Protein AF-A0AAW0E585-F1 (afdb_monomer_lite)

Secondary structure (DSSP, 8-state):
--PPPPP-TT-SS-SSS-THHHHH-GGGGT-----PPPPHHHHHHHHHT-SS-HHHHH--S-HHHHHHHHHHHHHTT-----TTTHHHHHHH--

Structure (mmCIF, N/CA/C/O backbone):
data_AF-A0AAW0E585-F1
#
_entry.id   AF-A0AAW0E585-F1
#
loop_
_atom_site.group_PDB
_atom_site.id
_atom_site.type_symbol
_atom_site.label_atom_id
_atom_site.label_alt_id
_atom_site.label_comp_id
_atom_site.label_asym_id
_atom_site.label_entity_id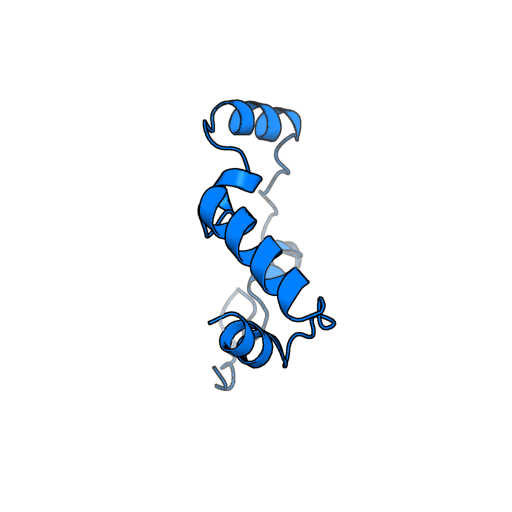
_atom_site.label_seq_id
_atom_site.pdbx_PDB_ins_code
_atom_site.Cartn_x
_atom_site.Cartn_y
_atom_site.Cartn_z
_atom_site.occupancy
_atom_site.B_iso_or_equiv
_atom_site.auth_seq_id
_atom_site.auth_comp_id
_atom_site.auth_asym_id
_atom_site.auth_atom_id
_atom_site.pdbx_PDB_model_num
ATOM 1 N N . ASN A 1 1 ? -12.451 -8.059 -15.685 1.00 50.28 1 ASN A N 1
ATOM 2 C CA . ASN A 1 1 ? -11.142 -8.258 -16.343 1.00 50.28 1 ASN A CA 1
ATOM 3 C C . ASN A 1 1 ? -10.934 -9.749 -16.635 1.00 50.28 1 ASN A C 1
ATOM 5 O O . ASN A 1 1 ? -10.122 -10.384 -15.985 1.00 50.28 1 ASN A O 1
ATOM 9 N N . ASN A 1 2 ? -11.746 -10.340 -17.524 1.00 58.28 2 ASN A N 1
ATOM 10 C CA . ASN A 1 2 ? -11.747 -11.793 -17.788 1.00 58.28 2 ASN A CA 1
ATOM 11 C C . ASN A 1 2 ? -11.852 -12.087 -19.299 1.00 58.28 2 ASN A C 1
ATOM 13 O O . ASN A 1 2 ? -12.533 -13.010 -19.738 1.00 58.28 2 ASN A O 1
ATOM 17 N N . HIS A 1 3 ? -11.244 -11.221 -20.113 1.00 70.19 3 HIS A N 1
ATOM 18 C CA . HIS A 1 3 ? -11.242 -11.364 -21.565 1.00 70.19 3 HIS A CA 1
ATOM 19 C C . HIS A 1 3 ? -10.007 -12.145 -22.009 1.00 70.19 3 HIS A C 1
ATOM 21 O O . HIS A 1 3 ? -8.899 -11.912 -21.527 1.00 70.19 3 HIS A O 1
ATOM 27 N N . ARG A 1 4 ? -10.199 -13.064 -22.959 1.00 75.19 4 ARG A N 1
ATOM 28 C CA . ARG A 1 4 ? -9.111 -13.826 -23.576 1.00 75.19 4 ARG A CA 1
ATOM 29 C C . ARG A 1 4 ? -8.195 -12.875 -24.348 1.00 75.19 4 ARG A C 1
ATOM 31 O O . ARG A 1 4 ? -8.649 -12.196 -25.268 1.00 75.19 4 ARG A O 1
ATOM 38 N N . ILE A 1 5 ? -6.907 -12.857 -24.006 1.00 73.69 5 ILE A N 1
ATOM 39 C CA . ILE A 1 5 ? -5.926 -12.015 -24.697 1.00 73.69 5 ILE A CA 1
ATOM 40 C C . ILE A 1 5 ? -5.754 -12.521 -26.135 1.00 73.69 5 ILE A C 1
ATOM 42 O O . ILE A 1 5 ? -5.452 -13.694 -26.368 1.00 73.69 5 ILE A O 1
ATOM 46 N N . ARG A 1 6 ? -5.970 -11.636 -27.113 1.00 77.31 6 ARG A N 1
ATOM 47 C CA . ARG A 1 6 ? -5.839 -11.956 -28.537 1.00 77.31 6 ARG A CA 1
ATOM 48 C C . ARG A 1 6 ? -4.368 -11.900 -28.953 1.00 77.31 6 ARG A C 1
ATOM 50 O O . ARG A 1 6 ? -3.702 -10.877 -28.804 1.00 77.31 6 ARG A O 1
ATOM 57 N N . LEU A 1 7 ? -3.862 -12.999 -29.503 1.00 79.50 7 LEU A N 1
ATOM 58 C CA . LEU A 1 7 ? -2.519 -13.046 -30.076 1.00 79.50 7 LEU A CA 1
ATOM 59 C C . LEU A 1 7 ? -2.510 -12.344 -31.440 1.00 79.50 7 LEU A C 1
ATOM 61 O O . LEU A 1 7 ? -3.420 -12.534 -32.246 1.00 79.50 7 LEU A O 1
ATOM 65 N N . GLN A 1 8 ? -1.478 -11.543 -31.690 1.00 81.62 8 GLN A N 1
ATOM 66 C CA . GLN A 1 8 ? -1.221 -10.897 -32.977 1.00 81.62 8 GLN A CA 1
ATOM 67 C C . GLN A 1 8 ? 0.103 -11.456 -33.489 1.00 81.62 8 GLN A C 1
ATOM 69 O O . GLN A 1 8 ? 1.119 -11.285 -32.819 1.00 81.62 8 GLN A O 1
ATOM 74 N N . LYS A 1 9 ? 0.066 -12.180 -34.612 1.00 76.06 9 LYS A N 1
ATOM 75 C CA . LYS A 1 9 ? 1.219 -12.936 -35.126 1.00 76.06 9 LYS A CA 1
ATOM 76 C C . LYS A 1 9 ? 2.290 -12.044 -35.754 1.00 76.06 9 LYS A C 1
ATOM 78 O O . LYS A 1 9 ? 3.464 -12.358 -35.633 1.00 76.06 9 LYS A O 1
ATOM 83 N N . ASP A 1 10 ? 1.888 -10.922 -36.344 1.00 81.38 10 ASP A N 1
ATOM 84 C CA . ASP A 1 10 ? 2.776 -10.086 -37.165 1.00 81.38 10 ASP A CA 1
ATOM 85 C C . ASP A 1 10 ? 3.403 -8.917 -36.392 1.00 81.38 10 ASP A C 1
ATOM 87 O O . ASP A 1 10 ? 3.954 -7.992 -36.984 1.00 81.38 10 ASP A O 1
ATOM 91 N N . LYS A 1 11 ? 3.287 -8.913 -35.058 1.00 82.56 11 LYS A N 1
ATOM 92 C CA . LYS A 1 11 ? 3.819 -7.831 -34.229 1.00 82.56 11 LYS A CA 1
ATOM 93 C C . LYS A 1 11 ? 5.207 -8.208 -33.700 1.00 82.56 11 LYS A C 1
ATOM 95 O O . LYS A 1 11 ? 5.422 -9.328 -33.252 1.00 82.56 11 LYS A O 1
ATOM 100 N N . VAL A 1 12 ? 6.117 -7.236 -33.707 1.00 77.19 12 VAL A N 1
ATOM 101 C CA . VAL A 1 12 ? 7.518 -7.399 -33.269 1.00 77.19 12 VAL A CA 1
ATOM 102 C C . VAL A 1 12 ? 7.621 -7.750 -31.778 1.00 77.19 12 VAL A C 1
ATOM 104 O O . VAL A 1 12 ? 8.489 -8.508 -31.360 1.00 77.19 12 VAL A O 1
ATOM 107 N N . LEU A 1 13 ? 6.712 -7.210 -30.965 1.00 83.00 13 LEU A N 1
ATOM 108 C CA . LEU A 1 13 ? 6.682 -7.407 -29.516 1.00 83.00 13 LEU A CA 1
ATOM 109 C C . LEU A 1 13 ? 5.835 -8.633 -29.117 1.00 83.00 13 LEU A C 1
ATOM 111 O O . LEU A 1 13 ? 4.951 -9.054 -29.858 1.00 83.00 13 LEU A O 1
ATOM 115 N N . PRO A 1 14 ? 6.012 -9.212 -27.923 1.00 81.44 14 PRO A N 1
ATOM 116 C CA . PRO A 1 14 ? 5.226 -10.362 -27.486 1.00 81.44 14 PRO A CA 1
ATOM 117 C C . PRO A 1 14 ? 3.743 -10.005 -27.292 1.00 81.44 14 PRO A C 1
ATOM 119 O O . PRO A 1 14 ? 3.389 -8.962 -26.734 1.00 81.44 14 PRO A O 1
ATOM 122 N N . SER A 1 15 ? 2.836 -10.869 -27.762 1.00 81.62 15 SER A N 1
ATOM 123 C CA . SER A 1 15 ? 1.390 -10.774 -27.490 1.00 81.62 15 SER A CA 1
ATOM 124 C C . SER A 1 15 ? 0.956 -11.851 -26.514 1.00 81.62 15 SER A C 1
ATOM 126 O O . SER A 1 15 ? 1.429 -12.975 -26.612 1.00 81.62 15 SER A O 1
ATOM 128 N N . GLY A 1 16 ? 0.052 -11.528 -25.588 1.00 78.81 16 GLY A N 1
ATOM 129 C CA . GLY A 1 16 ? -0.373 -12.484 -24.558 1.00 78.81 16 GLY A CA 1
ATOM 130 C C . GLY A 1 16 ? 0.584 -12.630 -23.374 1.00 78.81 16 GLY A C 1
ATOM 131 O O . GLY A 1 16 ? 0.314 -13.439 -22.497 1.00 78.81 16 GLY A O 1
ATOM 132 N N . PHE A 1 17 ? 1.660 -11.844 -23.324 1.00 77.25 17 PHE A N 1
ATOM 133 C CA . PHE A 1 17 ? 2.598 -11.808 -22.203 1.00 77.25 17 PHE A CA 1
ATOM 134 C C . PHE A 1 17 ? 2.386 -10.548 -21.361 1.00 77.25 17 PHE A C 1
ATOM 136 O O . PHE A 1 17 ? 1.869 -9.541 -21.851 1.00 77.25 17 PHE A O 1
ATOM 143 N N . SER A 1 18 ? 2.802 -10.607 -20.093 1.00 81.50 18 SER A N 1
ATOM 144 C CA . SER A 1 18 ? 2.874 -9.423 -19.233 1.00 81.50 18 SER A CA 1
ATOM 145 C C . SER A 1 18 ? 3.774 -8.361 -19.879 1.00 81.50 18 SER A C 1
ATOM 147 O O . SER A 1 18 ? 4.835 -8.730 -20.390 1.00 81.50 18 SER A O 1
ATOM 149 N N . PRO A 1 19 ? 3.419 -7.063 -19.832 1.00 78.69 19 PRO A N 1
ATOM 150 C CA . PRO A 1 19 ? 4.286 -5.984 -20.311 1.00 78.69 19 PRO A CA 1
ATOM 151 C C . PRO A 1 19 ? 5.707 -6.045 -19.733 1.00 78.69 19 PRO A C 1
ATOM 153 O O . PRO A 1 19 ? 6.672 -5.785 -20.449 1.00 78.69 19 PRO A O 1
ATOM 156 N N . ASN A 1 20 ? 5.842 -6.485 -18.476 1.00 86.00 20 ASN A N 1
ATOM 157 C CA . ASN A 1 20 ? 7.138 -6.611 -17.804 1.00 86.00 20 ASN A CA 1
ATOM 158 C C . ASN A 1 20 ? 8.074 -7.606 -18.499 1.00 86.00 20 ASN A C 1
ATOM 160 O O . ASN A 1 20 ? 9.281 -7.434 -18.444 1.00 86.00 20 ASN A O 1
ATOM 164 N N . TYR A 1 21 ? 7.542 -8.588 -19.234 1.00 86.50 21 TYR A N 1
ATOM 165 C CA . TYR A 1 21 ? 8.353 -9.590 -19.927 1.00 86.50 21 TYR A CA 1
ATOM 166 C C . TYR A 1 21 ? 9.305 -8.974 -20.966 1.00 86.50 21 TYR A C 1
ATOM 168 O O . TYR A 1 21 ? 10.388 -9.498 -21.204 1.00 86.50 21 TYR A O 1
ATOM 176 N N . ILE A 1 22 ? 8.919 -7.844 -21.566 1.00 87.62 22 ILE A N 1
ATOM 177 C CA . ILE A 1 22 ? 9.767 -7.089 -22.499 1.00 87.62 22 ILE A CA 1
ATOM 178 C C . ILE A 1 22 ? 10.852 -6.323 -21.737 1.00 87.62 22 ILE A C 1
ATOM 180 O O . ILE A 1 22 ? 11.988 -6.254 -22.191 1.00 87.62 22 ILE A O 1
ATOM 184 N N . CYS A 1 23 ? 10.504 -5.752 -20.583 1.00 84.12 23 CYS A N 1
ATOM 185 C CA . CYS A 1 23 ? 11.433 -5.002 -19.738 1.00 84.12 23 CYS A CA 1
ATOM 186 C C . CYS A 1 23 ? 12.495 -5.909 -19.100 1.00 84.12 23 CYS A C 1
ATOM 188 O O . CYS A 1 23 ? 13.648 -5.501 -18.954 1.00 84.12 23 CYS A O 1
ATOM 190 N N . ASP A 1 24 ? 12.101 -7.130 -18.737 1.00 87.56 24 ASP A N 1
ATOM 191 C CA . ASP A 1 24 ? 12.960 -8.116 -18.084 1.00 87.56 24 ASP A CA 1
ATOM 192 C C . ASP A 1 24 ? 13.900 -8.810 -19.083 1.00 87.56 24 ASP A C 1
ATOM 194 O O . ASP A 1 24 ? 15.049 -9.083 -18.736 1.00 87.56 24 ASP A O 1
ATOM 198 N N . PHE A 1 25 ? 13.435 -9.052 -20.320 1.00 86.81 25 PHE A N 1
ATOM 199 C CA . PHE A 1 25 ? 14.164 -9.792 -21.365 1.00 86.81 25 PHE A CA 1
ATOM 200 C C . PHE A 1 25 ? 14.147 -9.087 -22.739 1.00 86.81 25 PHE A C 1
ATOM 202 O O . PHE A 1 25 ? 13.676 -9.666 -23.730 1.00 86.81 25 PHE A O 1
ATOM 209 N N . PRO A 1 26 ? 14.617 -7.831 -22.838 1.00 88.25 26 PRO A N 1
ATOM 210 C CA . PRO A 1 26 ? 14.548 -7.048 -24.074 1.00 88.25 26 PRO A CA 1
ATOM 211 C C . PRO A 1 26 ? 15.297 -7.705 -25.245 1.00 88.25 26 PRO A C 1
ATOM 213 O O . PRO A 1 26 ? 14.835 -7.652 -26.388 1.00 88.25 26 PRO A O 1
ATOM 216 N N . GLU A 1 27 ? 16.394 -8.408 -24.968 1.00 88.75 27 GLU A N 1
ATOM 217 C CA . GLU A 1 27 ? 17.223 -9.087 -25.965 1.00 88.75 27 GLU A CA 1
ATOM 218 C C . GLU A 1 27 ? 16.466 -10.171 -26.747 1.00 88.75 27 GLU A C 1
ATOM 220 O O . GLU A 1 27 ? 16.736 -10.388 -27.928 1.00 88.75 27 GLU A O 1
ATOM 225 N N . ARG A 1 28 ? 15.449 -10.800 -26.136 1.00 86.75 28 ARG A N 1
ATOM 226 C CA . ARG A 1 28 ? 14.604 -11.811 -26.801 1.00 86.75 28 ARG A CA 1
ATOM 227 C C . ARG A 1 28 ? 13.733 -11.228 -27.914 1.00 86.75 28 ARG A C 1
ATOM 229 O O . ARG A 1 28 ? 13.194 -11.983 -28.719 1.00 86.75 28 ARG A O 1
ATOM 236 N N . PHE A 1 29 ? 13.599 -9.905 -27.955 1.00 85.94 29 PHE A N 1
ATOM 237 C CA . PHE A 1 29 ? 12.795 -9.167 -28.926 1.00 85.94 29 PHE A CA 1
ATOM 238 C C . PHE A 1 29 ? 13.644 -8.238 -29.801 1.00 85.94 29 PHE A C 1
ATOM 240 O O . PHE A 1 29 ? 13.101 -7.347 -30.451 1.00 85.94 29 PHE A O 1
ATOM 247 N N . GLY A 1 30 ? 14.972 -8.417 -29.808 1.00 86.81 30 GLY A N 1
ATOM 248 C CA . GLY A 1 30 ? 15.893 -7.542 -30.538 1.00 86.81 30 GLY A CA 1
ATOM 249 C C . GLY A 1 30 ? 15.959 -6.119 -29.974 1.00 86.81 30 GLY A C 1
ATOM 250 O O . GLY A 1 30 ? 16.373 -5.200 -30.677 1.00 86.81 30 GLY A O 1
ATOM 251 N N . LEU A 1 31 ? 15.528 -5.925 -28.725 1.00 88.06 31 LEU A N 1
ATOM 252 C CA . LEU A 1 31 ? 15.607 -4.650 -28.025 1.00 88.06 31 LEU A CA 1
ATOM 253 C C . LEU A 1 31 ? 16.867 -4.597 -27.164 1.00 88.06 31 LEU A C 1
ATOM 255 O O . LEU A 1 31 ? 17.440 -5.616 -26.783 1.00 88.06 31 LEU A O 1
ATOM 259 N N . VAL A 1 32 ? 17.262 -3.379 -26.812 1.00 86.25 32 VAL A N 1
ATOM 260 C CA . VAL A 1 32 ? 18.408 -3.118 -25.941 1.00 86.25 32 VAL A CA 1
ATOM 261 C C . VAL A 1 32 ? 17.903 -2.594 -24.604 1.00 86.25 32 VAL A C 1
ATOM 263 O O . VAL A 1 32 ? 17.042 -1.712 -24.551 1.00 86.25 32 VAL A O 1
ATOM 266 N N . LYS A 1 33 ? 18.448 -3.130 -23.509 1.00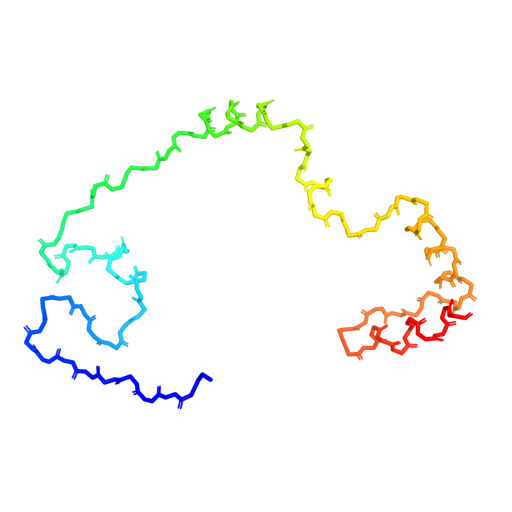 83.31 33 LYS A N 1
ATOM 267 C CA . LYS A 1 33 ? 18.179 -2.621 -22.165 1.00 83.31 33 LYS A CA 1
ATOM 268 C C . LYS A 1 33 ? 18.916 -1.296 -21.973 1.00 83.31 33 LYS A C 1
ATOM 270 O O . LYS A 1 33 ? 20.106 -1.286 -21.693 1.00 83.31 33 LYS A O 1
ATOM 275 N N . PHE A 1 34 ? 18.193 -0.191 -22.119 1.00 81.25 34 PHE A N 1
ATOM 276 C CA . PHE A 1 34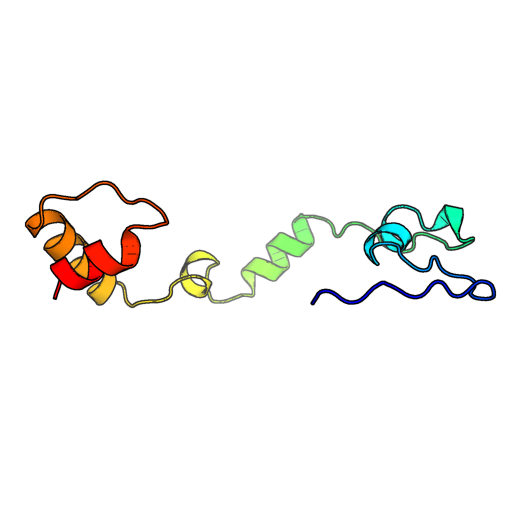 ? 18.701 1.157 -21.828 1.00 81.25 34 PHE A CA 1
ATOM 277 C C . PHE A 1 34 ? 18.437 1.614 -20.387 1.00 81.25 34 PHE A C 1
ATOM 279 O O . PHE A 1 34 ? 18.860 2.694 -19.993 1.00 81.25 34 PHE A O 1
ATOM 286 N N . GLY A 1 35 ? 17.704 0.823 -19.600 1.00 76.56 35 GLY A N 1
ATOM 287 C CA . GLY A 1 35 ? 17.426 1.149 -18.207 1.00 76.56 35 GLY A CA 1
ATOM 288 C C . GLY A 1 35 ? 18.640 0.877 -17.326 1.00 76.56 35 GLY A C 1
ATOM 289 O O . GLY A 1 35 ? 19.014 -0.283 -17.148 1.00 76.56 35 GLY A O 1
ATOM 290 N N . GLU A 1 36 ? 19.203 1.929 -16.743 1.00 80.00 36 GLU A N 1
ATOM 291 C CA . GLU A 1 36 ? 20.162 1.832 -15.645 1.00 80.00 36 GLU A CA 1
ATOM 292 C C . GLU A 1 36 ? 19.437 1.914 -14.302 1.00 80.00 36 GLU A C 1
ATOM 294 O O . GLU A 1 36 ? 18.422 2.601 -14.150 1.00 80.00 36 GLU A O 1
ATOM 299 N N . GLN A 1 37 ? 19.951 1.189 -13.309 1.00 82.12 37 GLN A N 1
ATOM 300 C CA . GLN A 1 37 ? 19.454 1.319 -11.950 1.00 82.12 37 GLN A CA 1
ATOM 301 C C . GLN A 1 37 ? 19.943 2.652 -11.387 1.00 82.12 37 GLN A C 1
ATOM 303 O O . GLN A 1 37 ? 21.146 2.898 -11.334 1.00 82.12 37 GLN A O 1
ATOM 308 N N . ALA A 1 38 ? 19.012 3.503 -10.958 1.00 87.56 38 ALA A N 1
ATOM 309 C CA . ALA A 1 38 ? 19.375 4.748 -10.300 1.00 87.56 38 ALA A CA 1
ATOM 310 C C . ALA A 1 38 ? 20.208 4.440 -9.038 1.00 87.56 38 ALA A C 1
ATOM 312 O O . ALA A 1 38 ? 19.773 3.616 -8.223 1.00 87.56 38 ALA A O 1
ATOM 313 N N . PRO A 1 39 ? 21.377 5.085 -8.855 1.00 93.44 39 PRO A N 1
ATOM 314 C CA . PRO A 1 39 ? 22.136 4.998 -7.616 1.00 93.44 39 PRO A CA 1
ATOM 315 C C . PRO A 1 39 ? 21.257 5.322 -6.408 1.00 93.44 39 PRO A C 1
ATOM 317 O O . PRO A 1 39 ? 20.507 6.303 -6.420 1.00 93.44 39 PRO A O 1
ATOM 320 N N . GLN A 1 40 ? 21.362 4.508 -5.355 1.00 92.62 40 GLN A N 1
ATOM 321 C CA . GLN A 1 40 ? 20.553 4.677 -4.143 1.00 92.62 40 GLN A CA 1
ATOM 322 C C . GLN A 1 40 ? 20.752 6.068 -3.523 1.00 92.62 40 GLN A C 1
ATOM 324 O O . GLN A 1 40 ? 19.793 6.691 -3.081 1.00 92.62 40 GLN A O 1
ATOM 329 N N . GLU A 1 41 ? 21.972 6.597 -3.605 1.00 95.69 41 GLU A N 1
ATOM 330 C CA . GLU A 1 41 ? 22.347 7.935 -3.142 1.00 95.69 41 GLU A CA 1
ATOM 331 C C . GLU A 1 41 ? 21.487 9.044 -3.771 1.00 95.69 41 GLU A C 1
ATOM 333 O O . GLU A 1 41 ? 21.054 9.959 -3.072 1.00 95.69 41 GLU A O 1
ATOM 338 N N . TYR A 1 42 ? 21.171 8.953 -5.069 1.00 94.56 42 TYR A N 1
ATOM 339 C CA . TYR A 1 42 ? 20.299 9.927 -5.735 1.00 94.56 42 TYR A CA 1
ATOM 340 C C . TYR A 1 42 ? 18.851 9.797 -5.277 1.00 94.56 42 TYR A C 1
ATOM 342 O O . TYR A 1 42 ? 18.166 10.803 -5.097 1.00 94.56 42 TYR A O 1
ATOM 350 N N . ILE A 1 43 ? 18.379 8.568 -5.060 1.00 92.31 43 ILE A N 1
ATOM 351 C CA . ILE A 1 43 ? 17.035 8.324 -4.528 1.00 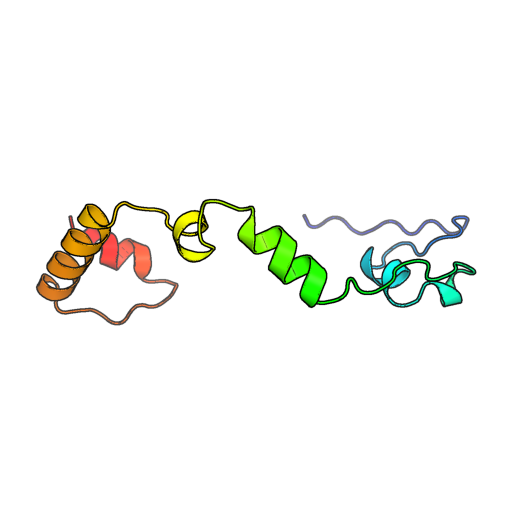92.31 43 ILE A CA 1
ATOM 352 C C . ILE A 1 43 ? 16.918 8.935 -3.127 1.00 92.31 43 ILE A C 1
ATOM 354 O O . ILE A 1 43 ? 15.927 9.604 -2.835 1.00 92.31 43 ILE A O 1
ATOM 358 N N . ASP A 1 44 ? 17.930 8.745 -2.282 1.00 91.94 44 ASP A N 1
ATOM 359 C CA . ASP A 1 44 ? 17.949 9.255 -0.912 1.00 91.94 44 ASP A CA 1
ATOM 360 C C . ASP A 1 44 ? 18.002 10.790 -0.883 1.00 91.94 44 ASP A C 1
ATOM 362 O O . ASP A 1 44 ? 17.225 11.415 -0.159 1.00 91.94 44 ASP A O 1
ATOM 366 N N . GLN A 1 45 ? 18.829 11.410 -1.734 1.00 94.12 45 GLN A N 1
ATOM 367 C CA . GLN A 1 45 ? 18.864 12.869 -1.908 1.00 94.12 45 GLN A CA 1
ATOM 368 C C . GLN A 1 45 ? 17.520 13.425 -2.394 1.00 94.12 45 GLN A C 1
ATOM 370 O O . GLN A 1 45 ? 17.026 14.418 -1.865 1.00 94.12 45 GLN A O 1
ATOM 375 N N . LEU A 1 46 ? 16.887 12.777 -3.376 1.00 93.00 46 LEU A N 1
ATOM 376 C CA . LEU A 1 46 ? 15.574 13.198 -3.865 1.00 93.00 46 LEU A CA 1
ATOM 377 C C . LEU A 1 46 ? 14.493 13.052 -2.792 1.00 93.00 46 LEU A C 1
ATOM 379 O O . LEU A 1 46 ? 13.620 13.913 -2.695 1.00 93.00 46 LEU A O 1
ATOM 383 N N . ARG A 1 47 ? 14.559 12.008 -1.956 1.00 89.56 47 ARG A N 1
ATOM 384 C CA . ARG A 1 47 ? 13.628 11.834 -0.834 1.00 89.56 47 ARG A CA 1
ATOM 385 C C . ARG A 1 47 ? 13.751 12.930 0.215 1.00 89.56 47 ARG A C 1
ATOM 387 O O . ARG A 1 47 ? 12.723 13.324 0.750 1.00 89.56 47 ARG A O 1
ATOM 394 N N . GLN A 1 48 ? 14.952 13.448 0.477 1.00 91.06 48 GLN A N 1
ATOM 395 C CA . GLN A 1 48 ? 15.142 14.568 1.411 1.00 91.06 48 GLN A CA 1
ATOM 396 C C . GLN A 1 48 ? 14.404 15.843 0.971 1.00 91.06 48 GLN A C 1
ATOM 398 O O . GLN A 1 48 ? 14.058 16.666 1.813 1.00 91.06 48 GLN A O 1
ATOM 403 N N . ASN A 1 49 ? 14.113 15.993 -0.326 1.00 94.00 49 ASN A N 1
ATOM 404 C CA . ASN A 1 49 ? 13.347 17.127 -0.849 1.00 94.00 49 ASN A CA 1
ATOM 405 C C . ASN A 1 49 ? 11.826 16.967 -0.687 1.00 94.00 49 ASN A C 1
ATOM 407 O O . ASN A 1 49 ? 11.077 17.901 -0.974 1.00 94.00 49 ASN A O 1
ATOM 411 N N . ILE A 1 50 ? 11.346 15.791 -0.273 1.00 92.62 50 ILE A N 1
ATOM 412 C CA . ILE A 1 50 ? 9.923 15.555 -0.042 1.00 92.62 50 ILE A CA 1
ATOM 413 C C . ILE A 1 50 ? 9.617 15.967 1.403 1.00 92.62 50 ILE A C 1
ATOM 415 O O . ILE A 1 50 ? 10.152 15.365 2.331 1.00 92.62 50 ILE A O 1
ATOM 419 N N . PRO A 1 51 ? 8.744 16.965 1.627 1.00 93.00 51 PRO A N 1
ATOM 420 C CA . PRO A 1 51 ? 8.506 17.510 2.964 1.00 93.00 51 PRO A CA 1
ATOM 421 C C . PRO A 1 51 ? 7.749 16.551 3.887 1.00 93.00 51 PRO A C 1
ATOM 423 O O . PRO A 1 51 ? 7.716 16.772 5.091 1.00 93.00 51 PRO A O 1
ATOM 426 N N . LYS A 1 52 ? 7.108 15.524 3.320 1.00 91.81 52 LYS A N 1
ATOM 427 C CA . LYS A 1 52 ? 6.338 14.527 4.058 1.00 91.81 52 LYS A CA 1
ATOM 428 C C . LYS A 1 52 ? 7.053 13.190 4.058 1.00 91.81 52 LYS A C 1
ATOM 430 O O . LYS A 1 52 ? 7.539 12.740 3.018 1.00 91.81 52 LYS A O 1
ATOM 435 N N . SER A 1 53 ? 7.044 12.527 5.203 1.00 89.12 53 SER A N 1
ATOM 436 C CA . SER A 1 53 ? 7.530 11.162 5.321 1.00 89.12 53 SER A CA 1
ATOM 437 C C . SER A 1 53 ? 6.635 10.188 4.553 1.00 89.12 53 SER A C 1
ATOM 439 O O . SER A 1 53 ? 5.505 10.489 4.143 1.00 89.12 53 SER A O 1
ATOM 441 N N . ARG A 1 54 ? 7.145 8.969 4.363 1.00 86.44 54 ARG A N 1
ATOM 442 C CA . ARG A 1 54 ? 6.357 7.875 3.796 1.00 86.44 54 ARG A CA 1
ATOM 443 C C . ARG A 1 54 ? 5.146 7.608 4.688 1.00 86.44 54 ARG A C 1
ATOM 445 O O . ARG A 1 54 ? 4.033 7.502 4.191 1.00 86.44 54 ARG A O 1
ATOM 452 N N . GLU A 1 55 ? 5.364 7.526 5.989 1.00 89.00 55 GLU A N 1
ATOM 453 C CA . GLU A 1 55 ? 4.360 7.210 7.000 1.00 89.00 55 GLU A CA 1
ATOM 454 C C . GLU A 1 55 ? 3.228 8.242 6.985 1.00 89.00 55 GLU A C 1
ATOM 456 O O . GLU A 1 55 ? 2.059 7.867 6.992 1.00 89.00 55 GLU A O 1
ATOM 461 N N . GLU A 1 56 ? 3.562 9.528 6.857 1.00 89.44 56 GLU A N 1
ATOM 462 C CA 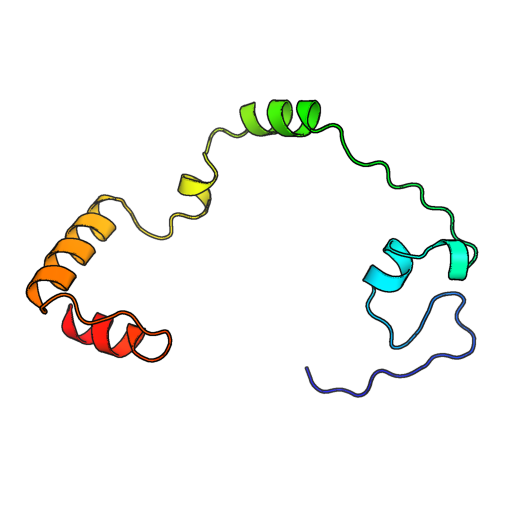. GLU A 1 56 ? 2.584 10.611 6.713 1.00 89.44 56 GLU A CA 1
ATOM 463 C C . GLU A 1 56 ? 1.786 10.508 5.412 1.00 89.44 56 GLU A C 1
ATOM 465 O O . GLU A 1 56 ? 0.582 10.752 5.407 1.00 89.44 56 GLU A O 1
ATOM 470 N N . CYS A 1 57 ? 2.426 10.128 4.303 1.00 90.31 57 CYS A N 1
ATOM 471 C CA . CYS A 1 57 ? 1.735 9.936 3.025 1.00 90.31 57 CYS A CA 1
ATOM 472 C C . CYS A 1 57 ? 0.777 8.733 3.035 1.00 90.31 57 CYS A C 1
ATOM 474 O O . CYS A 1 57 ? -0.232 8.756 2.334 1.00 90.31 57 CYS A O 1
ATOM 476 N N . TYR A 1 58 ? 1.085 7.682 3.802 1.00 90.00 58 TYR A N 1
ATOM 477 C CA . TYR A 1 58 ? 0.238 6.488 3.935 1.00 90.00 58 TYR A CA 1
ATOM 478 C C . TYR A 1 58 ? -0.781 6.587 5.077 1.00 90.00 58 TYR A C 1
ATOM 480 O O . TYR A 1 58 ? -1.597 5.680 5.255 1.00 90.00 58 TYR A O 1
ATOM 488 N N . ARG A 1 59 ? -0.767 7.681 5.840 1.00 91.25 59 ARG A N 1
ATOM 489 C CA . ARG A 1 59 ? -1.708 7.922 6.927 1.00 91.25 59 ARG A CA 1
ATOM 490 C C . ARG A 1 59 ? -3.087 8.285 6.368 1.00 91.25 59 ARG A C 1
ATOM 492 O O . ARG A 1 59 ? -3.245 9.281 5.670 1.00 91.25 59 ARG A O 1
ATOM 499 N N . TRP A 1 60 ? -4.091 7.475 6.698 1.00 90.19 60 TRP A N 1
ATOM 500 C CA . TRP A 1 60 ? -5.480 7.670 6.255 1.00 90.19 60 TRP A CA 1
ATOM 501 C C . TRP A 1 60 ? -6.323 8.535 7.199 1.00 90.19 60 TRP A C 1
ATOM 503 O O . TRP A 1 60 ? -7.319 9.114 6.773 1.00 90.19 60 TRP A O 1
ATOM 513 N N . VAL A 1 61 ? -5.943 8.607 8.475 1.00 91.75 61 VAL A N 1
ATOM 514 C CA . VAL A 1 61 ? -6.704 9.260 9.551 1.00 91.75 61 VAL A CA 1
ATOM 515 C C . VAL A 1 61 ? -5.785 10.126 10.411 1.00 91.75 61 VAL A C 1
ATOM 517 O O . VAL A 1 61 ? -4.574 9.927 10.414 1.00 91.75 61 VAL A O 1
ATOM 520 N N . SER A 1 62 ? -6.328 11.108 11.129 1.00 93.62 62 SER A N 1
ATOM 521 C CA . SER A 1 62 ? -5.531 11.910 12.065 1.00 93.62 62 SER A CA 1
ATOM 522 C C . SER A 1 62 ? -5.034 11.069 13.249 1.00 93.62 62 SER A C 1
ATOM 524 O O . SER A 1 62 ? -5.656 10.070 13.608 1.00 93.62 62 SER A O 1
ATOM 526 N N . ASP A 1 63 ? -3.950 11.509 13.897 1.00 92.50 63 ASP A N 1
ATOM 527 C CA . ASP A 1 63 ? -3.431 10.860 15.116 1.00 92.50 63 ASP A CA 1
ATOM 528 C C . ASP A 1 63 ? -4.475 10.846 16.243 1.00 92.50 63 ASP A C 1
ATOM 530 O O . ASP A 1 63 ? -4.559 9.903 17.029 1.00 92.50 63 ASP A O 1
ATOM 534 N N . GLU A 1 64 ? -5.319 11.879 16.293 1.00 95.38 64 GLU A N 1
ATOM 535 C CA . GLU A 1 64 ? -6.443 11.948 17.222 1.00 95.38 64 GLU A CA 1
ATOM 536 C C . GLU A 1 64 ? -7.446 10.818 16.972 1.00 95.38 64 GLU A C 1
ATOM 538 O O . GLU A 1 64 ? -7.834 10.123 17.910 1.00 95.38 64 GLU A O 1
ATOM 543 N N . PHE A 1 65 ? -7.834 10.597 15.712 1.00 94.25 65 PHE A N 1
ATOM 544 C CA . PHE A 1 65 ? -8.754 9.517 15.369 1.00 94.25 65 PHE A CA 1
ATOM 545 C C . PHE A 1 65 ? -8.141 8.149 15.673 1.00 94.25 65 PHE A C 1
ATOM 547 O O . PHE A 1 65 ? -8.818 7.307 16.255 1.00 94.25 65 PHE A O 1
ATOM 554 N N . ASP A 1 66 ? -6.868 7.937 15.327 1.00 94.12 66 ASP A N 1
ATOM 555 C CA . ASP A 1 66 ? -6.159 6.680 15.599 1.00 94.12 66 ASP A CA 1
ATOM 556 C C . ASP A 1 66 ? -6.116 6.373 17.105 1.00 94.12 66 ASP A C 1
ATOM 558 O O . ASP A 1 66 ? -6.445 5.269 17.539 1.00 94.12 66 ASP A O 1
ATOM 562 N N . THR A 1 67 ? -5.849 7.396 17.922 1.00 95.56 67 THR A N 1
ATOM 563 C CA . THR A 1 67 ? -5.852 7.288 19.388 1.00 95.56 67 THR A CA 1
ATOM 564 C C . THR A 1 67 ? -7.235 6.916 19.931 1.00 95.56 67 THR A C 1
ATOM 566 O O . THR A 1 67 ? -7.352 6.042 20.794 1.00 95.56 67 THR A O 1
ATOM 569 N N . GLN A 1 68 ? -8.302 7.554 19.438 1.00 95.50 68 GLN A N 1
ATOM 570 C CA . GLN A 1 68 ? -9.665 7.229 19.874 1.00 95.50 68 GLN A CA 1
ATOM 571 C C . GLN A 1 68 ? -10.085 5.830 19.417 1.00 95.50 68 GLN A C 1
ATOM 573 O O . GLN A 1 68 ? -10.652 5.071 20.203 1.00 95.50 68 GLN A O 1
ATOM 578 N N . ALA A 1 69 ? -9.764 5.457 18.178 1.00 94.50 69 ALA A N 1
ATOM 579 C CA . ALA A 1 69 ? -10.047 4.133 17.645 1.00 94.50 69 ALA A CA 1
ATOM 580 C C . ALA A 1 69 ? -9.332 3.043 18.458 1.00 94.50 69 ALA A C 1
ATOM 582 O O . ALA A 1 69 ? -9.970 2.064 18.842 1.00 94.50 69 ALA A O 1
ATOM 583 N N . ALA A 1 70 ? -8.053 3.231 18.800 1.00 94.56 70 ALA A N 1
ATOM 584 C CA . ALA A 1 70 ? -7.308 2.304 19.649 1.00 94.56 70 ALA A CA 1
ATOM 585 C C . ALA A 1 70 ? -7.977 2.124 21.021 1.00 94.56 70 ALA A C 1
ATOM 587 O O . ALA A 1 70 ? -8.193 0.996 21.466 1.00 94.56 70 ALA A O 1
ATOM 588 N N . LYS A 1 71 ? -8.400 3.225 21.652 1.00 96.56 71 LYS A N 1
ATOM 589 C CA . LYS A 1 71 ? -9.092 3.191 22.945 1.00 96.56 71 LYS A CA 1
ATOM 590 C C . LYS A 1 71 ? -10.405 2.405 22.887 1.00 96.56 71 LYS A C 1
ATOM 592 O O . LYS A 1 71 ? -10.665 1.584 23.763 1.00 96.56 71 LYS A O 1
ATOM 597 N N . VAL A 1 72 ? -11.242 2.640 21.878 1.00 96.88 72 VAL A N 1
ATOM 598 C CA . VAL A 1 72 ? -12.517 1.914 21.745 1.00 96.88 72 VAL A CA 1
ATOM 599 C C . VAL A 1 72 ? -12.281 0.445 21.387 1.00 96.88 72 VAL A C 1
ATOM 601 O O . VAL A 1 72 ? -12.967 -0.441 21.894 1.00 96.88 72 VAL A O 1
ATOM 604 N N . TYR A 1 73 ? -11.270 0.161 20.568 1.00 96.69 73 TYR A N 1
ATOM 605 C CA . TYR A 1 73 ? -10.876 -1.204 20.240 1.00 96.69 73 TYR A CA 1
ATOM 606 C C . TYR A 1 73 ? -10.440 -1.999 21.486 1.00 96.69 73 TYR A C 1
ATOM 608 O O . TYR A 1 73 ? -10.826 -3.160 21.648 1.00 96.69 73 TYR A O 1
ATOM 616 N N . GLU A 1 74 ? -9.716 -1.365 22.414 1.00 96.62 74 GLU A N 1
ATOM 617 C CA . GLU A 1 74 ? -9.404 -1.954 23.722 1.00 96.62 74 GLU A CA 1
ATOM 618 C C . GLU A 1 74 ? -10.661 -2.185 24.573 1.00 96.62 74 GLU A C 1
ATOM 620 O O . GLU A 1 74 ? -10.801 -3.242 25.191 1.00 96.62 74 GLU A O 1
ATOM 625 N N . GLN A 1 75 ? -11.619 -1.251 24.563 1.00 96.12 75 GLN A N 1
ATOM 626 C CA . GLN A 1 75 ? -12.880 -1.381 25.309 1.00 96.12 75 GLN A CA 1
ATOM 627 C C . GLN A 1 75 ? -13.732 -2.573 24.853 1.00 96.12 75 GLN A C 1
ATOM 629 O O . GLN A 1 75 ? -14.374 -3.214 25.684 1.00 96.12 75 GLN A O 1
ATOM 634 N N . ILE A 1 76 ? -13.711 -2.915 23.562 1.00 96.00 76 ILE A N 1
ATOM 635 C CA . ILE A 1 76 ? -14.411 -4.099 23.031 1.00 96.00 76 ILE A CA 1
ATOM 636 C C . ILE A 1 76 ? -13.618 -5.408 23.208 1.00 96.00 76 ILE A C 1
ATOM 638 O O . ILE A 1 76 ? -14.007 -6.446 22.664 1.00 96.00 76 ILE A O 1
ATOM 642 N N . GLY A 1 77 ? -12.513 -5.376 23.963 1.00 95.88 77 GLY A N 1
ATOM 643 C CA . GLY A 1 77 ? -11.711 -6.545 24.323 1.00 95.88 77 GLY A CA 1
ATOM 644 C C . GLY A 1 77 ? -10.640 -6.929 23.301 1.00 95.88 77 GLY A C 1
ATOM 645 O O . GLY A 1 77 ? -10.202 -8.080 23.298 1.00 95.88 77 GLY A O 1
ATOM 646 N N . SER A 1 78 ? -10.233 -6.003 22.428 1.00 95.38 78 SER A N 1
ATOM 647 C CA . SER A 1 78 ? -9.151 -6.196 21.450 1.00 95.38 78 SER A CA 1
ATOM 648 C C . SER A 1 78 ? -9.290 -7.479 20.604 1.00 95.38 78 SER A C 1
ATOM 650 O O . SER A 1 78 ? -8.374 -8.313 20.573 1.00 95.38 78 SER A O 1
ATOM 652 N N . PRO A 1 79 ? -10.436 -7.693 19.927 1.00 94.94 79 PRO A N 1
ATOM 653 C CA . PRO A 1 79 ? -10.701 -8.921 19.182 1.00 94.94 79 PRO A CA 1
ATOM 654 C C . PRO A 1 79 ? -9.705 -9.115 18.035 1.00 94.94 79 PRO A C 1
ATOM 656 O O . PRO A 1 79 ? -9.492 -8.215 17.235 1.00 94.94 79 PRO A O 1
ATOM 659 N N . LYS A 1 80 ? -9.142 -10.321 17.886 1.00 94.06 80 LYS A N 1
ATOM 660 C CA . LYS A 1 80 ? -8.120 -10.624 16.866 1.00 94.06 80 LYS A CA 1
ATOM 661 C C . LYS A 1 80 ? -8.521 -10.139 15.462 1.00 94.06 80 LYS A C 1
ATOM 663 O O . LYS A 1 80 ? -9.474 -10.649 14.877 1.00 94.06 80 LYS A O 1
ATOM 668 N N . LEU A 1 81 ? -7.721 -9.236 14.894 1.00 92.19 81 LEU A N 1
ATOM 669 C CA . LEU A 1 81 ? -7.924 -8.706 13.547 1.00 92.19 81 LEU A CA 1
ATOM 670 C C . LEU A 1 81 ? -7.687 -9.796 12.493 1.00 92.19 81 LEU A C 1
ATOM 672 O O . LEU A 1 81 ? -6.571 -10.291 12.315 1.00 92.19 81 LEU A O 1
ATOM 676 N N . LYS A 1 82 ? -8.752 -10.166 11.780 1.00 93.94 82 LYS A N 1
ATOM 677 C CA . LYS A 1 82 ? -8.701 -10.983 10.562 1.00 93.94 82 LYS A CA 1
ATOM 678 C C . LYS A 1 82 ? -9.257 -10.179 9.398 1.00 93.94 82 LYS A C 1
ATOM 680 O O . LYS A 1 82 ? -10.144 -9.349 9.577 1.00 93.94 82 LYS A O 1
ATOM 685 N N . LEU A 1 83 ? -8.778 -10.483 8.195 1.00 90.38 83 LEU A N 1
ATOM 686 C CA . LEU A 1 83 ? -9.143 -9.760 6.974 1.00 90.38 83 LEU A CA 1
ATOM 687 C C . LEU A 1 83 ? -10.659 -9.764 6.695 1.00 90.38 83 LEU A C 1
ATOM 689 O O . LEU A 1 83 ? -11.182 -8.811 6.131 1.00 90.38 83 LEU A O 1
ATOM 693 N N . THR A 1 84 ? -11.363 -10.818 7.114 1.00 94.06 84 THR A N 1
ATOM 694 C CA . THR A 1 84 ? -12.816 -10.980 6.949 1.00 94.06 84 THR A CA 1
ATOM 695 C C . THR A 1 84 ? -13.644 -10.230 7.989 1.00 94.06 84 THR A C 1
ATOM 697 O O . THR A 1 84 ? -14.805 -9.927 7.732 1.00 94.06 84 THR A O 1
ATOM 700 N N . ASP A 1 85 ? -13.063 -9.923 9.150 1.00 92.06 85 ASP A N 1
ATOM 701 C CA . ASP A 1 85 ? -13.819 -9.522 10.343 1.00 92.06 85 ASP A CA 1
ATOM 702 C C . ASP A 1 85 ? -13.735 -8.008 10.598 1.00 92.06 85 ASP A C 1
ATOM 704 O O . ASP A 1 85 ? -14.395 -7.491 11.498 1.00 92.06 85 ASP A O 1
ATOM 708 N N . GLY A 1 86 ? -12.944 -7.282 9.797 1.00 91.31 86 GLY A N 1
ATOM 709 C CA . GLY A 1 86 ? -12.656 -5.860 9.999 1.00 91.31 86 GLY A CA 1
ATOM 710 C C . GLY A 1 86 ? -13.908 -4.985 10.074 1.00 91.31 86 GLY A C 1
ATOM 711 O O . GLY A 1 86 ? -14.032 -4.180 10.992 1.00 91.31 86 GLY A O 1
ATOM 712 N N . TRP A 1 87 ? -14.875 -5.189 9.172 1.00 9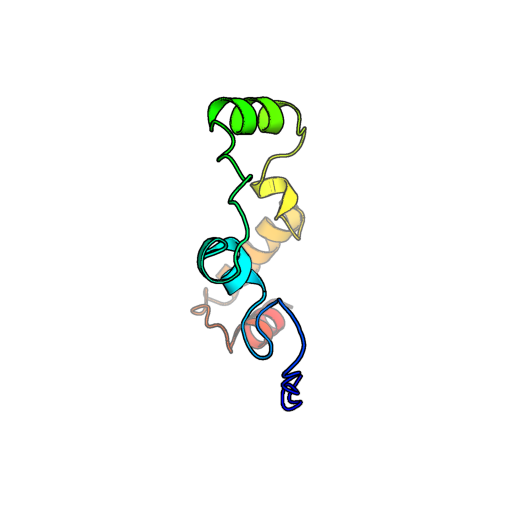2.50 87 TRP A N 1
ATOM 713 C CA . TRP A 1 87 ? -16.134 -4.434 9.196 1.00 92.50 87 TRP A CA 1
ATOM 714 C C . TRP A 1 87 ? -16.967 -4.735 10.446 1.00 92.50 87 TRP A C 1
ATOM 716 O O . TRP A 1 87 ? -17.490 -3.828 11.084 1.00 92.50 87 TRP A O 1
ATOM 726 N N . THR A 1 88 ? -17.047 -6.005 10.847 1.00 94.81 88 THR A N 1
ATOM 727 C CA . THR A 1 88 ? -17.786 -6.411 12.048 1.00 94.81 88 THR A CA 1
ATOM 728 C C . THR A 1 88 ? -17.163 -5.841 13.319 1.00 94.81 88 THR A C 1
ATOM 730 O O . THR A 1 88 ? -17.895 -5.414 14.207 1.00 94.81 88 THR A O 1
ATOM 733 N N . ILE A 1 89 ? -15.831 -5.822 13.415 1.00 94.62 89 ILE A N 1
ATOM 734 C CA . ILE A 1 89 ? -15.110 -5.213 14.540 1.00 94.62 89 ILE A CA 1
ATOM 735 C C . ILE A 1 89 ? -15.357 -3.704 14.561 1.00 94.62 89 ILE A C 1
ATOM 737 O O . ILE A 1 89 ? -15.720 -3.177 15.607 1.00 94.62 89 ILE A O 1
ATOM 741 N N . PHE A 1 90 ? -15.262 -3.032 13.411 1.00 92.25 90 PHE A N 1
ATOM 742 C CA . PHE A 1 90 ? -15.549 -1.603 13.301 1.00 92.25 90 PHE A CA 1
ATOM 743 C C . PHE A 1 90 ? -16.975 -1.258 13.758 1.00 92.25 90 PHE A C 1
ATOM 745 O O . PHE A 1 90 ? -17.152 -0.350 14.560 1.00 92.25 90 PHE A O 1
ATOM 752 N N . CYS A 1 91 ? -17.990 -2.027 13.347 1.00 93.94 91 CYS A N 1
ATOM 753 C CA . CYS A 1 91 ? -19.368 -1.817 13.806 1.00 93.94 91 CYS A CA 1
ATOM 754 C C . CYS A 1 91 ? -19.557 -1.997 15.321 1.00 93.94 91 CYS A C 1
ATOM 756 O O . CYS A 1 91 ? -20.515 -1.460 15.861 1.00 93.94 91 CYS A O 1
ATOM 758 N N . ARG A 1 92 ? -18.687 -2.750 16.009 1.00 93.56 92 ARG A N 1
ATOM 759 C CA . ARG A 1 92 ? -18.716 -2.871 17.479 1.00 93.56 92 ARG A CA 1
ATOM 760 C C . ARG A 1 92 ? -18.079 -1.676 18.188 1.00 93.56 92 ARG A C 1
ATOM 762 O O . ARG A 1 92 ? -18.286 -1.533 19.385 1.00 93.56 92 ARG A O 1
ATOM 769 N N . MET A 1 93 ? -17.282 -0.882 17.474 1.00 92.38 93 MET A N 1
ATOM 770 C CA . MET A 1 93 ? -16.621 0.320 17.988 1.00 92.38 93 MET A CA 1
ATOM 771 C C . MET A 1 93 ? -17.482 1.588 17.838 1.00 92.38 93 MET A C 1
ATOM 773 O O . MET A 1 93 ? -17.049 2.656 18.264 1.00 92.38 93 MET A O 1
ATOM 777 N N . LEU A 1 94 ? -18.653 1.491 17.199 1.00 87.12 94 LEU A N 1
ATOM 778 C CA . LEU A 1 94 ? -19.648 2.567 17.121 1.00 87.12 94 LEU A CA 1
ATOM 779 C C . LEU A 1 94 ? -20.468 2.635 18.413 1.00 87.12 94 LEU A C 1
ATOM 781 O O . LEU A 1 94 ? -20.741 3.771 18.855 1.00 87.12 94 LEU A O 1
#

Radius of gyration: 23.99 Å; chains: 1; bounding box: 42×31×62 Å

Sequence (94 aa):
NNHRIRLQKDKVLPSGFSPNYICDFPERFGLVKFGEQAPQEYIDQLRQNIPKSREECYRWVSDEFDTQAAKVYEQIGSPKLKLTDGWTIFCRML

Foldseek 3Di:
DDDDFDADPPDLDGGPDDPCVCQVCVVVSVGDNPDDDPPVVVVVVVVVPDPDDPCRVPDPDDPVVVVLQVVLCVVVPVPDDDPVCVVVSVVSSD

Organism: NCBI:txid2862362

pLDDT: mean 88.06, std 8.04, range [50.28, 96.88]